Protein AF-A0A944W1J1-F1 (afdb_monomer)

Secondary structure (DSSP, 8-state):
----PPPPHHHHHHHHHHGGG--HHHHHHHHHHHHHHHHHHHHHHHHHHHH-S---TT---------

Mean predicted aligned error: 11.16 Å

pLDDT: mean 80.29, std 17.59, range [40.66, 95.69]

Radius of gyration: 19.65 Å; Cα contacts (8 Å, |Δi|>4): 16; chains: 1; bounding box: 57×42×36 Å

Solvent-accessible surface area (backbone atoms only — not compara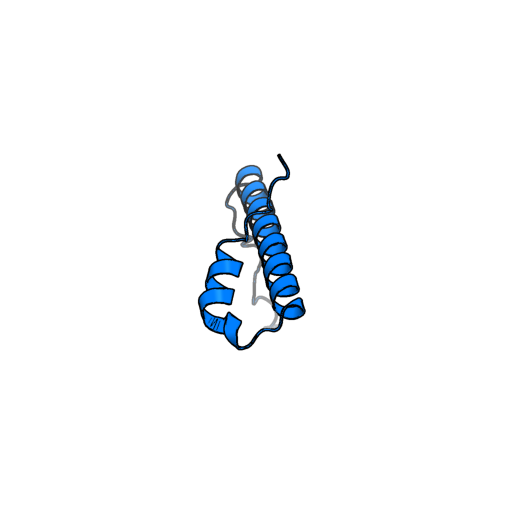ble to full-atom values): 4294 Å² total; per-residue (Å²): 131,83,80,73,80,77,74,38,70,67,28,50,56,48,42,75,76,47,34,93,81,45,55,73,68,56,47,52,50,45,39,52,52,35,43,55,51,50,53,51,51,50,53,49,50,52,47,44,74,72,68,51,92,67,75,81,75,80,71,73,82,83,90,81,88,88,130

Foldseek 3Di:
DPPPPDQQPQLVVCCVVCVVVDDPVRSVVSSVVSVVVVVVVVVVVVVCVVPDPDDPPVPPDDPPDDD

Structure (mmCIF, N/CA/C/O backbone):
data_AF-A0A944W1J1-F1
#
_entry.id   AF-A0A944W1J1-F1
#
loop_
_atom_site.group_PDB
_atom_site.id
_atom_site.type_symbol
_atom_site.label_atom_id
_atom_site.label_alt_id
_atom_site.label_comp_id
_atom_site.label_asym_id
_atom_site.label_entity_id
_atom_site.label_seq_id
_atom_site.pdbx_PDB_ins_code
_atom_site.Cartn_x
_atom_site.Cartn_y
_atom_site.Cartn_z
_atom_site.occupancy
_atom_site.B_iso_or_equiv
_atom_site.auth_seq_id
_atom_site.auth_comp_id
_atom_site.auth_asym_id
_atom_site.auth_atom_id
_atom_site.pdbx_PDB_model_num
ATOM 1 N N . MET A 1 1 ? -13.503 19.926 -6.078 1.00 40.66 1 MET A N 1
ATOM 2 C CA . MET A 1 1 ? -13.869 18.623 -5.487 1.00 40.66 1 MET A CA 1
ATOM 3 C C . MET A 1 1 ? -12.633 18.160 -4.742 1.00 40.66 1 MET A C 1
ATOM 5 O O . MET A 1 1 ? -11.562 18.282 -5.315 1.00 40.66 1 MET A O 1
ATOM 9 N N . ALA A 1 2 ? -12.731 17.814 -3.459 1.00 42.88 2 ALA A N 1
ATOM 10 C CA . ALA A 1 2 ? -11.584 17.244 -2.758 1.00 42.88 2 ALA A CA 1
ATOM 11 C C . ALA A 1 2 ? -11.449 15.799 -3.244 1.00 42.88 2 ALA A C 1
ATOM 13 O O . ALA A 1 2 ? -12.392 15.028 -3.059 1.00 42.88 2 ALA A O 1
ATOM 14 N N . ASP A 1 3 ? -10.343 15.477 -3.914 1.00 50.16 3 ASP A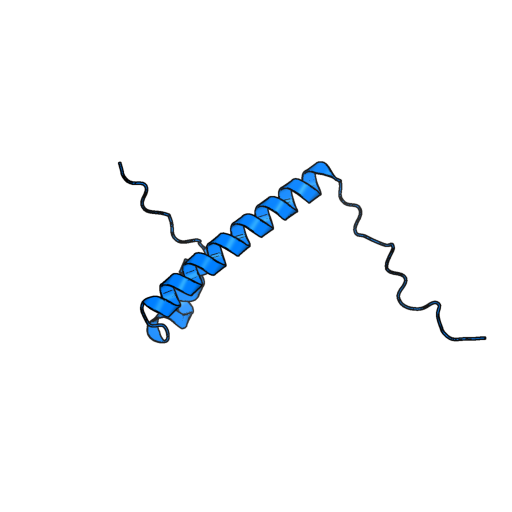 N 1
ATOM 15 C CA . ASP A 1 3 ? -10.000 14.096 -4.242 1.00 50.16 3 ASP A CA 1
ATOM 16 C C . ASP A 1 3 ? -9.896 13.338 -2.924 1.00 50.16 3 ASP A C 1
ATOM 18 O O . ASP A 1 3 ? -9.034 13.616 -2.089 1.00 50.16 3 ASP A O 1
ATOM 22 N N . ILE A 1 4 ? -10.846 12.436 -2.693 1.00 56.06 4 ILE A N 1
ATOM 23 C CA . ILE A 1 4 ? -10.713 11.451 -1.630 1.00 56.06 4 ILE A CA 1
ATOM 24 C C . ILE A 1 4 ? -9.588 10.540 -2.121 1.00 56.06 4 ILE A C 1
ATOM 26 O O . ILE A 1 4 ? -9.778 9.921 -3.169 1.00 56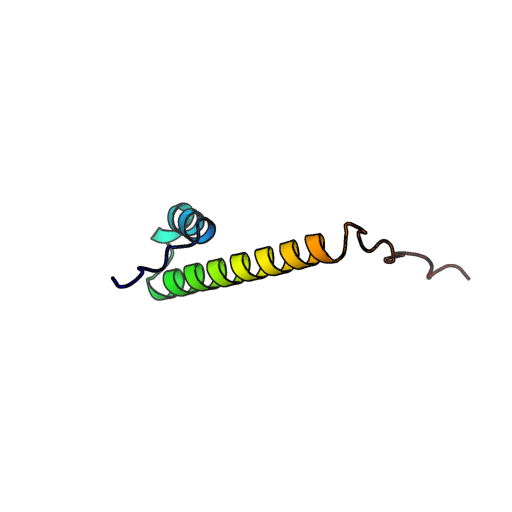.06 4 ILE A O 1
ATOM 30 N N . PRO A 1 5 ? -8.426 10.483 -1.446 1.00 61.50 5 PRO A N 1
ATOM 31 C CA . PRO A 1 5 ? -7.355 9.605 -1.887 1.00 61.50 5 PRO A CA 1
ATOM 32 C C . PRO A 1 5 ? -7.897 8.176 -1.910 1.00 61.50 5 PRO A C 1
ATOM 34 O O . PRO A 1 5 ? -8.395 7.683 -0.891 1.00 61.50 5 PRO A O 1
ATOM 37 N N . GLU A 1 6 ? -7.876 7.551 -3.089 1.00 82.94 6 GLU A N 1
ATOM 38 C CA . GLU A 1 6 ? -8.291 6.161 -3.229 1.00 82.94 6 GLU A CA 1
ATOM 39 C C . GLU A 1 6 ? -7.397 5.293 -2.348 1.00 82.94 6 GLU A C 1
ATOM 41 O O . GLU A 1 6 ? -6.185 5.486 -2.264 1.00 82.94 6 GLU A O 1
ATOM 46 N N . ILE A 1 7 ? -8.013 4.351 -1.636 1.00 86.62 7 ILE A N 1
ATOM 47 C CA . ILE A 1 7 ? -7.259 3.393 -0.837 1.00 86.62 7 ILE A CA 1
ATOM 48 C C . ILE A 1 7 ? -6.616 2.403 -1.815 1.00 86.62 7 ILE A C 1
ATOM 50 O O . ILE A 1 7 ? -7.362 1.746 -2.548 1.00 86.62 7 ILE A O 1
ATOM 54 N N . PRO A 1 8 ? -5.282 2.226 -1.778 1.00 92.00 8 PRO A N 1
ATOM 55 C CA . PRO A 1 8 ? -4.575 1.257 -2.608 1.00 92.00 8 PRO A CA 1
ATOM 56 C C . PRO A 1 8 ? -5.267 -0.117 -2.610 1.00 92.00 8 PRO A C 1
ATOM 58 O O . PRO A 1 8 ? -5.649 -0.602 -1.530 1.00 92.00 8 PRO A O 1
ATOM 61 N N . PRO A 1 9 ? -5.434 -0.793 -3.763 1.00 91.06 9 PRO A N 1
ATOM 62 C CA . PRO A 1 9 ? -6.026 -2.130 -3.832 1.00 91.06 9 PRO A CA 1
ATOM 63 C C . PRO A 1 9 ? -5.390 -3.122 -2.852 1.00 91.06 9 PRO A C 1
ATOM 65 O O . PRO A 1 9 ? -6.095 -3.904 -2.205 1.00 91.06 9 PRO A O 1
ATOM 68 N N . MET A 1 10 ? -4.069 -3.040 -2.663 1.00 89.56 10 MET A N 1
ATOM 69 C CA . MET A 1 10 ? -3.355 -3.865 -1.689 1.00 89.56 10 MET A CA 1
ATOM 70 C C . MET A 1 10 ? -3.785 -3.572 -0.243 1.00 89.56 10 MET A C 1
ATOM 72 O O . MET A 1 10 ? -4.036 -4.503 0.528 1.00 89.56 10 MET A O 1
ATOM 76 N N . ALA A 1 11 ? -3.923 -2.295 0.132 1.00 93.31 11 ALA A N 1
ATOM 77 C CA . ALA A 1 11 ? -4.432 -1.918 1.450 1.00 93.31 11 ALA A CA 1
ATOM 78 C C . ALA A 1 11 ? -5.882 -2.374 1.638 1.00 93.31 11 ALA A C 1
ATOM 80 O O . ALA A 1 11 ? -6.225 -2.892 2.699 1.00 93.31 11 ALA A O 1
ATOM 81 N N . THR A 1 12 ? -6.717 -2.253 0.605 1.00 94.25 12 THR A N 1
ATOM 82 C CA . THR A 1 12 ? -8.104 -2.732 0.629 1.00 94.25 12 THR A CA 1
ATOM 83 C C . THR A 1 12 ? -8.167 -4.234 0.914 1.00 94.25 12 THR A C 1
ATOM 85 O O . THR A 1 12 ? -8.876 -4.656 1.829 1.00 94.25 12 THR A O 1
ATOM 88 N N . ALA A 1 13 ? -7.373 -5.043 0.208 1.00 93.69 13 ALA A N 1
ATOM 89 C CA . ALA A 1 13 ? -7.304 -6.487 0.433 1.00 93.69 13 ALA A CA 1
ATOM 90 C C . ALA A 1 13 ? -6.797 -6.839 1.846 1.00 93.69 13 ALA A C 1
ATOM 92 O O . ALA A 1 13 ? -7.340 -7.725 2.513 1.00 93.69 13 ALA A O 1
ATOM 93 N N . ALA A 1 14 ? -5.785 -6.121 2.343 1.00 92.00 14 ALA A N 1
ATOM 94 C CA . ALA A 1 14 ? -5.253 -6.324 3.688 1.00 92.00 14 ALA A CA 1
ATOM 95 C C . ALA A 1 14 ? -6.267 -5.942 4.783 1.00 92.00 14 ALA A C 1
ATOM 97 O O . ALA A 1 14 ? -6.412 -6.673 5.766 1.00 92.00 14 ALA A O 1
ATOM 98 N N . ILE A 1 15 ? -7.023 -4.856 4.601 1.00 94.12 15 ILE A N 1
ATOM 99 C CA . ILE A 1 15 ? -8.103 -4.449 5.512 1.00 94.12 15 ILE A CA 1
ATOM 100 C C . ILE A 1 15 ? -9.234 -5.478 5.500 1.00 94.12 15 ILE A C 1
ATOM 102 O O . ILE A 1 15 ? -9.727 -5.835 6.565 1.00 94.12 15 ILE A O 1
ATOM 106 N N . GLN A 1 16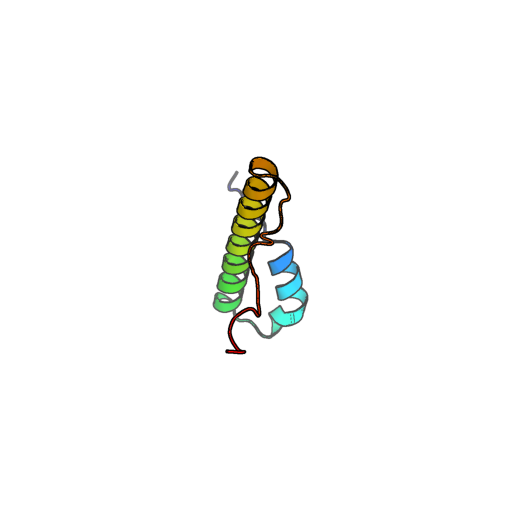 ? -9.622 -6.006 4.338 1.00 94.75 16 GLN A N 1
ATOM 107 C CA . GLN A 1 16 ? -10.650 -7.052 4.268 1.00 94.75 16 GLN A CA 1
ATOM 108 C C . GLN A 1 16 ? -10.248 -8.316 5.038 1.00 94.75 16 GLN A C 1
ATOM 110 O O . GLN A 1 16 ? -11.101 -8.977 5.624 1.00 94.75 16 GLN A O 1
ATOM 115 N N . ARG A 1 17 ? -8.953 -8.655 5.061 1.00 94.62 17 ARG A N 1
ATOM 116 C CA . ARG A 1 17 ? -8.463 -9.893 5.683 1.00 94.62 17 ARG A CA 1
ATOM 117 C C . ARG A 1 17 ? -8.078 -9.748 7.154 1.00 94.62 17 ARG A C 1
ATOM 119 O O . ARG A 1 17 ? -8.188 -10.710 7.912 1.00 94.62 17 ARG A O 1
ATOM 126 N N . PHE A 1 18 ? -7.593 -8.576 7.556 1.00 92.88 18 PHE A N 1
ATOM 127 C CA . PHE A 1 18 ? -7.017 -8.352 8.885 1.00 92.88 18 PHE A CA 1
ATOM 128 C C . PHE A 1 18 ? -7.595 -7.138 9.612 1.00 92.88 18 PHE A C 1
ATOM 130 O O . PHE A 1 18 ? -7.202 -6.884 10.747 1.00 92.88 18 PHE A O 1
ATOM 137 N N . GLY A 1 19 ? -8.518 -6.398 8.998 1.00 89.31 19 GLY A N 1
ATOM 138 C CA . GLY A 1 19 ? -9.005 -5.112 9.493 1.00 89.31 19 GLY A CA 1
ATOM 139 C C . GLY A 1 19 ? -9.559 -5.167 10.910 1.00 89.31 19 GLY A C 1
ATOM 140 O O . GLY A 1 19 ? -9.301 -4.252 11.688 1.00 89.31 19 GLY A O 1
ATOM 141 N N . ASP A 1 20 ? -10.248 -6.241 11.289 1.00 95.06 20 ASP A N 1
ATOM 142 C CA . ASP A 1 20 ? -10.816 -6.399 12.638 1.00 95.06 20 ASP A CA 1
ATOM 143 C C . ASP A 1 20 ? -9.745 -6.453 13.741 1.00 95.06 20 ASP A C 1
ATOM 145 O O . ASP A 1 20 ? -10.032 -6.210 14.910 1.00 95.06 20 ASP A O 1
ATOM 149 N N . ARG A 1 21 ? -8.488 -6.733 13.372 1.00 95.38 21 ARG A N 1
ATOM 150 C CA . ARG A 1 21 ? -7.326 -6.757 14.274 1.00 95.38 21 ARG A CA 1
ATOM 151 C C . ARG A 1 21 ? -6.599 -5.413 14.343 1.00 95.38 21 ARG A C 1
ATOM 153 O O . ARG A 1 21 ? -5.646 -5.295 15.109 1.00 95.38 21 ARG A O 1
ATOM 160 N N . LEU A 1 22 ? -6.996 -4.444 13.518 1.00 94.44 22 LEU A N 1
ATOM 161 C CA . LEU A 1 22 ? -6.304 -3.173 13.341 1.00 94.44 22 LEU A CA 1
ATOM 162 C C . LEU A 1 22 ? -7.152 -2.021 13.872 1.00 94.44 22 LEU A C 1
ATOM 164 O O . LEU A 1 22 ? -8.286 -1.808 13.432 1.00 94.44 22 LEU A O 1
ATOM 168 N N . ASN A 1 23 ? -6.562 -1.231 14.764 1.00 95.56 23 ASN A N 1
ATOM 169 C CA . ASN A 1 23 ? -7.131 0.047 15.170 1.00 95.56 23 ASN A CA 1
ATOM 170 C C . ASN A 1 23 ? -6.981 1.104 14.054 1.00 95.56 23 ASN A C 1
ATOM 172 O O . ASN A 1 23 ? -6.349 0.873 13.020 1.00 95.56 23 ASN A O 1
ATOM 176 N N . THR A 1 24 ? -7.569 2.281 14.260 1.00 93.94 24 THR A N 1
ATOM 177 C CA . THR A 1 24 ? -7.579 3.365 13.266 1.00 93.94 24 THR A CA 1
ATOM 178 C C . THR A 1 24 ? -6.176 3.801 12.836 1.00 93.94 24 THR A C 1
ATOM 180 O O . THR A 1 24 ? -5.933 3.973 11.644 1.00 93.94 24 THR A O 1
ATOM 183 N N . GLU A 1 25 ? -5.239 3.939 13.775 1.00 95.62 25 GLU A N 1
ATOM 184 C CA . GLU A 1 25 ? -3.862 4.351 13.472 1.00 95.62 25 GLU A CA 1
ATOM 185 C C . GLU A 1 25 ? -3.125 3.281 12.665 1.00 95.62 25 GLU A C 1
ATOM 187 O O . GLU A 1 25 ? -2.490 3.582 11.657 1.00 95.62 25 GLU A O 1
ATOM 192 N N . GLN A 1 26 ? -3.271 2.013 13.047 1.00 95.69 26 GLN A N 1
ATOM 193 C CA . GLN A 1 26 ? -2.676 0.883 12.336 1.00 95.69 26 GLN A CA 1
ATOM 194 C C . GLN A 1 26 ? -3.222 0.759 10.910 1.00 95.69 26 GLN A C 1
ATOM 196 O O . GLN A 1 26 ? -2.463 0.470 9.986 1.00 95.69 26 GLN A O 1
ATOM 201 N N . ARG A 1 27 ? -4.520 1.023 10.705 1.00 94.12 27 ARG A N 1
ATOM 202 C CA . ARG A 1 27 ? -5.122 1.085 9.364 1.00 94.12 27 ARG A CA 1
ATOM 203 C C . ARG A 1 27 ? -4.544 2.236 8.542 1.00 94.12 27 ARG A C 1
ATOM 205 O O . ARG A 1 27 ? -4.230 2.032 7.376 1.00 94.12 27 ARG A O 1
ATOM 212 N N . ALA A 1 28 ? -4.358 3.414 9.134 1.00 92.81 28 ALA A N 1
ATOM 213 C CA . ALA A 1 28 ? -3.752 4.551 8.442 1.00 92.81 28 ALA A CA 1
ATOM 214 C C . ALA A 1 28 ? -2.297 4.266 8.027 1.00 92.81 28 ALA A C 1
ATOM 216 O O . ALA A 1 28 ? -1.910 4.570 6.899 1.00 92.81 28 ALA A O 1
ATOM 217 N N . VAL A 1 29 ? -1.511 3.627 8.903 1.00 95.06 29 VAL A N 1
ATOM 218 C CA . VAL A 1 29 ? -0.145 3.182 8.581 1.00 95.06 29 VAL A CA 1
ATOM 219 C C . VAL A 1 29 ? -0.164 2.174 7.436 1.00 95.06 29 VAL A C 1
ATOM 221 O O . VAL A 1 29 ? 0.563 2.363 6.470 1.00 95.06 29 VAL A O 1
ATOM 224 N N . LEU A 1 30 ? -1.032 1.160 7.494 1.00 94.25 30 LEU A N 1
ATOM 225 C CA . LEU A 1 30 ? -1.175 0.161 6.432 1.00 94.25 30 LEU A CA 1
ATOM 226 C C . LEU A 1 30 ? -1.484 0.801 5.070 1.00 94.25 30 LEU A C 1
ATOM 228 O O . LEU A 1 30 ? -0.855 0.448 4.077 1.00 94.25 30 LEU A O 1
ATOM 232 N N . ILE A 1 31 ? -2.428 1.747 5.028 1.00 93.88 31 ILE A N 1
ATOM 233 C CA . ILE A 1 31 ? -2.795 2.470 3.802 1.00 93.88 31 ILE A CA 1
ATOM 234 C C . ILE A 1 31 ? -1.590 3.244 3.263 1.00 93.88 31 ILE A C 1
ATOM 236 O O . ILE A 1 31 ? -1.262 3.129 2.085 1.00 93.88 31 ILE A O 1
ATOM 240 N N . LYS A 1 32 ? -0.886 3.981 4.129 1.00 94.69 32 LYS A N 1
ATOM 241 C CA . LYS A 1 32 ? 0.296 4.754 3.731 1.00 94.69 32 LYS A CA 1
ATOM 242 C C . LYS A 1 32 ? 1.429 3.861 3.223 1.00 94.69 32 LYS A C 1
ATOM 244 O O . LYS A 1 32 ? 2.058 4.189 2.225 1.00 94.69 32 LYS A O 1
ATOM 249 N N . THR A 1 33 ? 1.685 2.739 3.892 1.00 94.94 33 THR A N 1
ATOM 250 C CA . THR A 1 33 ? 2.692 1.766 3.460 1.00 94.94 33 THR A CA 1
ATOM 251 C C . THR A 1 33 ? 2.328 1.162 2.110 1.00 94.94 33 THR A C 1
ATOM 253 O O . THR A 1 33 ? 3.204 1.001 1.268 1.00 94.94 33 THR A O 1
ATOM 256 N N . ALA A 1 34 ? 1.049 0.859 1.878 1.00 94.50 34 ALA A N 1
ATOM 257 C CA . ALA A 1 34 ? 0.617 0.342 0.591 1.00 94.50 34 ALA A CA 1
ATOM 258 C C . ALA A 1 34 ? 0.827 1.347 -0.543 1.00 94.50 34 ALA A C 1
ATOM 260 O O . ALA A 1 34 ? 1.329 0.952 -1.588 1.00 94.50 34 ALA A O 1
ATOM 261 N N . GLN A 1 35 ? 0.541 2.631 -0.305 1.00 94.44 35 GLN A N 1
ATOM 262 C CA . GLN A 1 35 ? 0.816 3.687 -1.280 1.00 94.44 35 GLN A CA 1
ATOM 263 C C . GLN A 1 35 ? 2.306 3.750 -1.629 1.00 94.44 35 GLN A C 1
ATOM 265 O O . GLN A 1 35 ? 2.669 3.713 -2.794 1.00 94.44 35 GLN A O 1
ATOM 270 N N . GLN A 1 36 ? 3.180 3.768 -0.618 1.00 94.56 36 GLN A N 1
ATOM 271 C CA . GLN A 1 36 ? 4.630 3.831 -0.836 1.00 94.56 36 GLN A CA 1
ATOM 272 C C . GLN A 1 36 ? 5.165 2.633 -1.630 1.00 94.56 36 GLN A C 1
ATOM 274 O O . GLN A 1 36 ? 6.127 2.773 -2.379 1.00 94.56 36 GLN A O 1
ATOM 279 N N . LEU A 1 37 ? 4.567 1.454 -1.449 1.00 95.00 37 LEU A N 1
ATOM 280 C CA . LEU A 1 37 ? 4.933 0.259 -2.204 1.00 95.00 37 LEU A CA 1
ATOM 281 C C . LEU A 1 37 ? 4.436 0.313 -3.652 1.00 95.00 37 LEU A C 1
ATOM 283 O O . LEU A 1 37 ? 5.162 -0.134 -4.533 1.00 95.00 37 LEU A O 1
ATOM 287 N N . GLU A 1 38 ? 3.243 0.855 -3.904 1.00 93.06 38 GLU A N 1
ATOM 288 C CA . GLU A 1 38 ? 2.747 1.076 -5.269 1.00 93.06 38 GLU A CA 1
ATOM 289 C C . GLU A 1 38 ? 3.606 2.101 -6.014 1.00 93.06 38 GLU A C 1
ATOM 291 O O . GLU A 1 38 ? 4.024 1.826 -7.137 1.00 93.06 38 GLU A O 1
ATOM 296 N N . ASP A 1 39 ? 3.958 3.212 -5.363 1.00 92.31 39 ASP A N 1
ATOM 297 C CA . ASP A 1 39 ? 4.843 4.232 -5.933 1.00 92.31 39 ASP A CA 1
ATOM 298 C C . ASP A 1 39 ? 6.220 3.632 -6.281 1.00 92.31 39 ASP A C 1
ATOM 300 O O . ASP A 1 39 ? 6.715 3.794 -7.393 1.00 92.31 39 ASP A O 1
ATOM 304 N N . ALA A 1 40 ? 6.815 2.861 -5.363 1.00 92.81 40 ALA A N 1
ATOM 305 C CA . ALA A 1 40 ? 8.106 2.211 -5.593 1.00 92.81 40 ALA A CA 1
ATOM 306 C C . ALA A 1 40 ? 8.053 1.140 -6.698 1.00 92.81 40 ALA A C 1
ATOM 308 O O . ALA A 1 40 ? 9.018 0.973 -7.444 1.00 92.81 40 ALA A O 1
ATOM 309 N N . ALA A 1 41 ? 6.947 0.399 -6.800 1.00 91.62 41 ALA A N 1
ATOM 310 C CA . ALA A 1 41 ? 6.752 -0.584 -7.859 1.00 91.62 41 ALA A CA 1
ATOM 311 C C . ALA A 1 41 ? 6.607 0.088 -9.232 1.00 91.62 41 ALA A C 1
ATOM 313 O O . ALA A 1 41 ? 7.132 -0.427 -10.219 1.00 91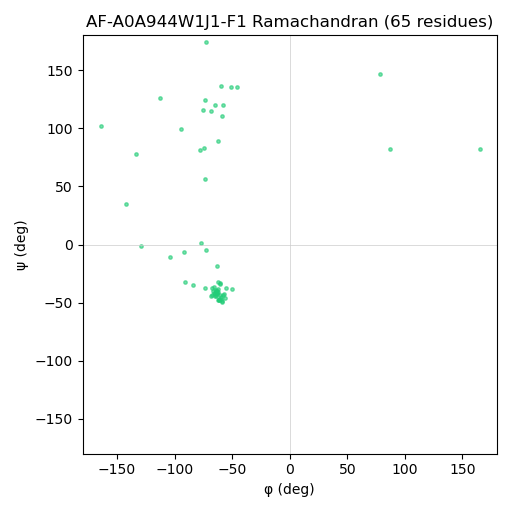.62 41 ALA A O 1
ATOM 314 N N . GLU A 1 42 ? 5.932 1.237 -9.300 1.00 91.75 42 GLU A N 1
ATOM 315 C CA . GLU A 1 42 ? 5.833 2.016 -10.533 1.00 91.75 42 GLU A CA 1
ATOM 316 C C . GLU A 1 42 ? 7.189 2.611 -10.924 1.00 91.75 42 GLU A C 1
ATOM 318 O O . GLU A 1 42 ? 7.594 2.473 -12.075 1.00 91.75 42 GLU A O 1
ATOM 323 N N . ASP A 1 43 ? 7.942 3.176 -9.976 1.00 92.12 43 ASP A N 1
ATOM 324 C CA . ASP A 1 43 ? 9.302 3.665 -10.228 1.00 92.12 43 ASP A CA 1
ATOM 325 C C . ASP A 1 43 ? 10.215 2.551 -10.764 1.00 92.12 43 ASP A C 1
ATOM 327 O O . ASP A 1 43 ? 10.949 2.757 -11.735 1.00 92.12 43 ASP A O 1
ATOM 331 N N . LEU A 1 44 ? 10.139 1.348 -10.178 1.00 88.69 44 LEU A N 1
ATOM 332 C CA . LEU A 1 44 ? 10.878 0.179 -10.657 1.00 88.69 44 LEU A CA 1
ATOM 333 C C . LEU A 1 44 ? 10.465 -0.193 -12.084 1.00 88.69 44 LEU A C 1
ATOM 335 O O . LEU A 1 44 ? 11.325 -0.377 -12.941 1.00 88.69 44 LEU A O 1
ATOM 339 N N . ARG A 1 45 ? 9.162 -0.242 -12.368 1.00 87.31 45 ARG A N 1
ATOM 340 C CA . ARG A 1 45 ? 8.647 -0.542 -13.707 1.00 87.31 45 ARG A CA 1
ATOM 341 C C . ARG A 1 45 ? 9.108 0.486 -14.741 1.00 87.31 45 ARG A C 1
ATOM 343 O O . ARG A 1 45 ? 9.483 0.119 -15.852 1.00 87.31 45 ARG A O 1
ATOM 350 N N . GLN A 1 46 ? 9.077 1.774 -14.404 1.00 88.44 46 GLN A N 1
ATOM 351 C CA . GLN A 1 46 ? 9.566 2.836 -15.286 1.00 88.44 46 GLN A CA 1
ATOM 352 C C . GLN A 1 46 ? 11.071 2.704 -15.528 1.00 88.44 46 GLN A C 1
ATOM 354 O O . GLN A 1 46 ? 11.538 2.885 -16.658 1.00 88.44 46 GLN A O 1
ATOM 359 N N . TRP A 1 47 ? 11.830 2.343 -14.492 1.00 86.88 47 TRP A N 1
ATOM 360 C CA . TRP A 1 47 ? 13.250 2.049 -14.621 1.00 86.88 47 TRP A CA 1
ATOM 361 C C . TRP A 1 47 ? 13.499 0.852 -15.552 1.00 86.88 47 TRP A C 1
ATOM 363 O O . TRP A 1 47 ? 14.298 0.991 -16.476 1.00 86.88 47 TRP A O 1
ATOM 373 N N . GLU A 1 48 ? 12.782 -0.264 -15.394 1.00 85.31 48 GLU A N 1
ATOM 374 C CA . GLU A 1 48 ? 12.890 -1.451 -16.262 1.00 85.31 48 GLU A CA 1
ATOM 375 C C . GLU A 1 48 ? 12.560 -1.119 -17.727 1.00 85.31 48 GLU A C 1
ATOM 377 O O . GLU A 1 48 ? 13.313 -1.463 -18.637 1.00 85.31 48 GLU A O 1
ATOM 382 N N . LEU A 1 49 ? 11.474 -0.372 -17.966 1.00 82.75 49 LEU A N 1
ATOM 383 C CA . LEU A 1 49 ? 11.079 0.075 -19.308 1.00 82.75 49 LEU A CA 1
ATOM 384 C C . LEU A 1 49 ? 12.124 0.989 -19.964 1.00 82.75 49 LEU A C 1
ATOM 386 O O . LEU A 1 49 ? 12.262 0.985 -21.187 1.00 82.75 49 LEU A O 1
ATOM 390 N N . THR A 1 50 ? 12.838 1.782 -19.162 1.00 81.69 50 THR A N 1
ATOM 391 C CA . THR A 1 50 ? 13.856 2.726 -19.645 1.00 81.69 50 THR A CA 1
ATOM 392 C C . THR A 1 50 ? 15.212 2.056 -19.868 1.00 81.69 50 THR A C 1
ATOM 394 O O . THR A 1 50 ? 15.931 2.441 -20.789 1.00 81.69 50 THR A O 1
ATOM 397 N N . ASN A 1 51 ? 15.578 1.076 -19.037 1.00 78.94 51 ASN A N 1
ATOM 398 C CA . ASN A 1 51 ? 16.928 0.503 -19.006 1.00 78.94 51 ASN A CA 1
ATOM 399 C C . ASN A 1 51 ? 17.031 -0.879 -19.666 1.00 78.94 51 ASN A C 1
ATOM 401 O O . ASN A 1 51 ? 18.141 -1.308 -19.965 1.00 78.94 51 ASN A O 1
ATOM 405 N N . GLY A 1 52 ? 15.906 -1.517 -19.995 1.00 65.75 52 GLY A N 1
ATOM 406 C CA . GLY A 1 52 ? 15.894 -2.788 -20.709 1.00 65.75 52 GLY A CA 1
ATOM 407 C C . GLY A 1 52 ? 16.200 -3.985 -19.808 1.00 65.75 52 GLY A C 1
ATOM 408 O O . GLY A 1 52 ? 16.952 -3.909 -18.843 1.00 65.75 52 GLY A O 1
ATOM 409 N N . ASP A 1 53 ? 15.563 -5.094 -20.162 1.00 62.94 53 ASP A N 1
ATOM 410 C CA . ASP A 1 53 ? 15.458 -6.366 -19.445 1.00 62.94 53 ASP A CA 1
ATOM 411 C C . ASP A 1 53 ? 16.769 -7.179 -19.474 1.00 62.94 53 ASP A C 1
ATOM 413 O O . ASP A 1 53 ? 16.807 -8.307 -19.963 1.00 62.94 53 ASP A O 1
ATOM 417 N N . GLU A 1 54 ? 17.879 -6.606 -19.008 1.00 56.59 54 GLU A N 1
ATOM 418 C CA . GLU A 1 54 ? 19.012 -7.426 -18.584 1.00 56.59 54 GLU A CA 1
ATOM 419 C C . GLU A 1 54 ? 18.887 -7.650 -17.076 1.00 56.59 54 GLU A C 1
ATOM 421 O O . GLU A 1 54 ? 19.241 -6.763 -16.292 1.00 56.59 54 GLU A O 1
ATOM 426 N N . PRO A 1 55 ? 18.365 -8.814 -16.627 1.00 60.44 55 PRO A N 1
ATOM 427 C CA . PRO A 1 55 ? 18.579 -9.220 -15.249 1.00 60.44 55 PRO A CA 1
ATOM 428 C C . PRO A 1 55 ? 20.077 -9.133 -14.975 1.00 60.44 55 PRO A C 1
ATOM 430 O O . PRO A 1 55 ? 20.880 -9.563 -15.803 1.00 60.44 55 PRO A O 1
ATOM 433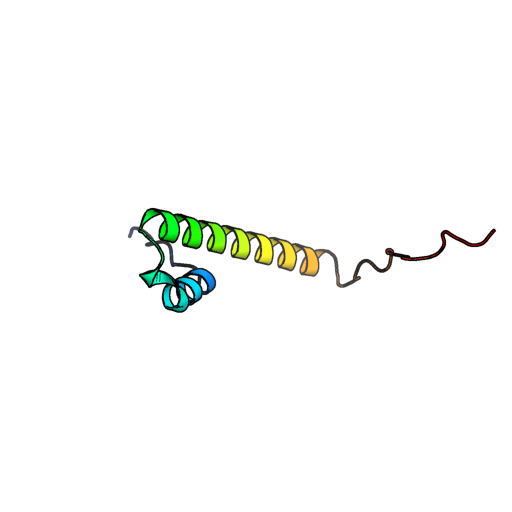 N N . ASP A 1 56 ? 20.448 -8.569 -13.829 1.00 59.31 56 ASP A N 1
ATOM 434 C CA . ASP A 1 56 ? 21.843 -8.454 -13.425 1.00 59.31 56 ASP A CA 1
ATOM 435 C C . ASP A 1 56 ? 22.445 -9.861 -13.259 1.00 59.31 56 ASP A C 1
ATOM 437 O O . ASP A 1 56 ? 22.390 -10.488 -12.199 1.00 59.31 56 ASP A O 1
ATOM 441 N N . THR A 1 57 ? 22.984 -10.406 -14.350 1.00 56.47 57 THR A N 1
ATOM 442 C CA . THR A 1 57 ? 23.678 -11.695 -14.370 1.00 56.47 57 THR A CA 1
ATOM 443 C C . THR A 1 57 ? 25.087 -11.578 -13.794 1.00 56.47 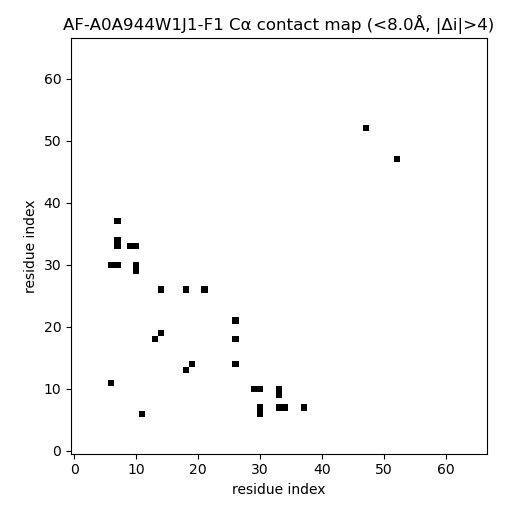57 THR A C 1
ATOM 445 O O . THR A 1 57 ? 25.810 -12.572 -13.771 1.00 56.47 57 THR A O 1
ATOM 448 N N . ALA A 1 58 ? 25.513 -10.394 -13.327 1.00 56.38 58 ALA A N 1
ATOM 449 C CA . ALA A 1 58 ? 26.842 -10.203 -12.753 1.00 56.38 58 ALA A CA 1
ATOM 450 C C . ALA A 1 58 ? 26.992 -10.831 -11.357 1.00 56.38 58 ALA A C 1
ATOM 452 O O . ALA A 1 58 ? 28.097 -10.860 -10.812 1.00 56.38 58 ALA A O 1
ATOM 453 N N . PHE A 1 59 ? 25.921 -11.384 -10.774 1.00 56.53 59 PHE A N 1
ATOM 454 C CA . PHE A 1 59 ? 26.033 -12.180 -9.558 1.00 56.53 59 PHE A CA 1
ATOM 455 C C . PHE A 1 59 ? 26.626 -13.570 -9.850 1.00 56.53 59 PHE A C 1
ATOM 457 O O . PHE A 1 59 ? 25.918 -14.572 -9.951 1.00 56.53 59 PHE A O 1
ATOM 464 N N . SER A 1 60 ? 27.957 -13.649 -9.927 1.00 58.84 60 SER A N 1
ATOM 465 C CA . SER A 1 60 ? 28.690 -14.909 -9.795 1.00 58.84 60 SER A CA 1
ATOM 466 C C . SER A 1 60 ? 28.771 -15.289 -8.311 1.00 58.84 60 SER A C 1
ATOM 468 O O . SER A 1 60 ? 29.770 -15.039 -7.631 1.00 58.84 60 SER A O 1
ATOM 470 N N . ALA A 1 61 ? 27.710 -15.880 -7.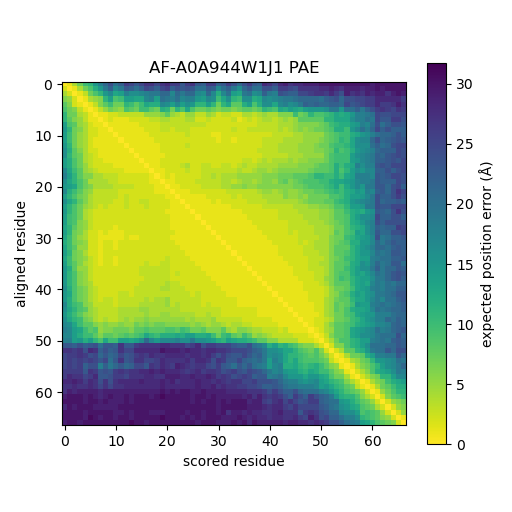763 1.00 62.44 61 ALA A N 1
ATOM 471 C CA . ALA A 1 61 ? 27.892 -16.677 -6.557 1.00 62.44 61 ALA A CA 1
ATOM 472 C C . ALA A 1 61 ? 28.767 -17.883 -6.919 1.00 62.44 61 ALA A C 1
ATOM 474 O O . ALA A 1 61 ? 28.352 -18.714 -7.718 1.00 62.44 61 ALA A O 1
ATOM 475 N N . ILE A 1 62 ? 29.919 -17.987 -6.249 1.00 56.44 62 ILE A N 1
ATOM 476 C CA . ILE A 1 62 ? 30.873 -19.108 -6.278 1.00 56.44 62 ILE A CA 1
ATOM 477 C C . ILE A 1 62 ? 31.909 -19.011 -7.411 1.00 56.44 62 ILE A C 1
ATOM 479 O O . ILE A 1 62 ? 31.808 -19.683 -8.425 1.00 56.44 62 ILE A O 1
ATOM 483 N N . ASP A 1 63 ? 32.964 -18.229 -7.177 1.00 49.38 63 ASP A N 1
ATOM 484 C CA . ASP A 1 63 ? 34.306 -18.534 -7.711 1.00 49.38 63 ASP A CA 1
ATOM 485 C C . ASP A 1 63 ? 35.391 -18.165 -6.678 1.00 49.38 63 ASP A C 1
ATOM 487 O O . ASP A 1 63 ? 36.479 -17.674 -6.966 1.00 49.38 63 ASP A O 1
ATOM 491 N N . GLY A 1 64 ? 35.047 -18.352 -5.402 1.00 57.25 64 GLY A N 1
ATOM 492 C CA . GLY A 1 64 ? 35.927 -18.111 -4.270 1.00 57.25 64 GLY A CA 1
ATOM 493 C C . GLY A 1 64 ? 35.854 -19.280 -3.308 1.00 57.25 64 GLY A C 1
ATOM 494 O O . GLY A 1 64 ? 35.142 -19.175 -2.317 1.00 57.25 64 GLY A O 1
ATOM 495 N N 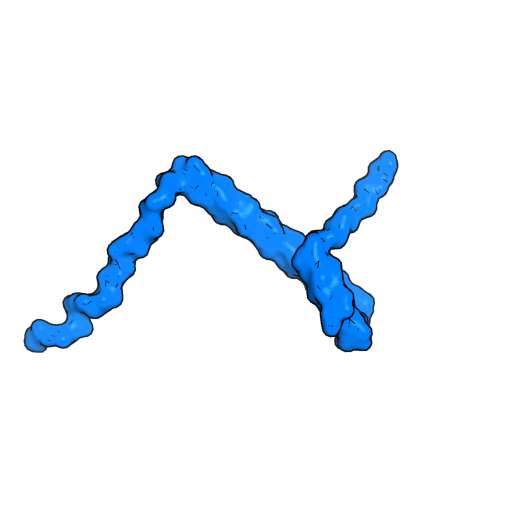. GLN A 1 65 ? 36.535 -20.379 -3.646 1.00 52.69 65 GLN A N 1
ATOM 496 C CA . GLN A 1 65 ? 37.226 -21.318 -2.744 1.00 52.69 65 GLN A CA 1
ATOM 497 C C . GLN A 1 65 ? 37.554 -22.620 -3.493 1.00 52.69 65 GLN A C 1
ATOM 499 O O . GLN A 1 65 ? 36.823 -23.595 -3.398 1.00 52.69 65 GLN A O 1
ATOM 504 N N . ASP A 1 66 ? 38.656 -22.618 -4.241 1.00 50.75 66 ASP A N 1
ATOM 505 C CA . ASP A 1 66 ? 39.606 -23.736 -4.234 1.00 50.75 66 ASP A CA 1
ATOM 506 C C . ASP A 1 66 ? 40.920 -23.256 -4.867 1.00 50.75 66 ASP A C 1
ATOM 508 O O . ASP A 1 66 ? 41.044 -23.074 -6.080 1.00 50.75 66 ASP A O 1
ATOM 512 N N . SER A 1 67 ? 41.902 -22.967 -4.016 1.00 47.56 67 SER A N 1
ATOM 513 C CA . SER A 1 67 ? 43.331 -22.860 -4.335 1.00 47.56 67 SER A CA 1
ATOM 514 C C . SER A 1 67 ? 44.126 -23.111 -3.065 1.00 47.56 67 SER A C 1
ATOM 516 O O . SER A 1 67 ? 43.749 -22.524 -2.024 1.00 47.56 67 SER A O 1
#

Sequence (67 aa):
MADIPEIPPMATAAIQRFGDRLNTEQRAVLIKTAQQLEDAAEDLRQWELTNGDEPDTAFSAIDGQDS